Protein AF-A0A7T5ER15-F1 (afdb_monomer)

Structure (mmCIF, N/CA/C/O backbone):
data_AF-A0A7T5ER15-F1
#
_entry.id   AF-A0A7T5ER15-F1
#
loop_
_atom_site.group_PDB
_atom_site.id
_atom_site.type_symbol
_atom_site.label_atom_id
_atom_site.label_alt_id
_atom_site.label_comp_id
_atom_site.label_asym_id
_atom_site.label_entity_id
_atom_site.label_seq_id
_atom_site.pdbx_PDB_ins_code
_atom_site.Cartn_x
_atom_site.Cartn_y
_atom_site.Cartn_z
_atom_site.occupancy
_atom_site.B_iso_or_equiv
_atom_site.auth_seq_id
_atom_site.auth_comp_id
_atom_site.auth_asym_id
_atom_site.auth_atom_id
_atom_site.pdbx_PDB_model_num
ATOM 1 N N . MET A 1 1 ? -1.628 -11.037 5.724 1.00 83.88 1 MET A N 1
ATOM 2 C CA . MET A 1 1 ? -2.199 -9.677 5.805 1.00 83.88 1 MET A CA 1
ATOM 3 C C . MET A 1 1 ? -1.058 -8.707 6.031 1.00 83.88 1 MET A C 1
ATOM 5 O O . MET A 1 1 ? -0.320 -8.911 6.985 1.00 83.88 1 MET A O 1
ATOM 9 N N . LYS A 1 2 ? -0.864 -7.732 5.134 1.00 91.19 2 LYS A N 1
ATOM 10 C CA . LYS A 1 2 ? 0.158 -6.680 5.252 1.00 91.19 2 LYS A CA 1
ATOM 11 C C . LYS A 1 2 ? -0.552 -5.333 5.372 1.00 91.19 2 LYS A C 1
ATOM 13 O O . LYS A 1 2 ? -1.376 -5.001 4.521 1.00 91.19 2 LYS A O 1
ATOM 18 N N . THR A 1 3 ? -0.216 -4.587 6.416 1.00 93.69 3 THR A N 1
ATOM 19 C CA . THR A 1 3 ? -0.756 -3.253 6.684 1.00 93.69 3 THR A CA 1
ATOM 20 C C . THR A 1 3 ? 0.391 -2.258 6.641 1.00 93.69 3 THR A C 1
ATOM 22 O O . THR A 1 3 ? 1.403 -2.467 7.307 1.00 93.69 3 THR A O 1
ATOM 25 N N . LEU A 1 4 ? 0.253 -1.209 5.835 1.00 93.44 4 LEU A N 1
ATOM 26 C CA . LEU A 1 4 ? 1.197 -0.099 5.800 1.00 93.44 4 LEU A CA 1
ATOM 27 C C . LEU A 1 4 ? 0.660 1.009 6.697 1.00 93.44 4 LEU A C 1
ATOM 29 O O . LEU A 1 4 ? -0.419 1.544 6.440 1.00 93.44 4 LEU A O 1
ATOM 33 N N . THR A 1 5 ? 1.410 1.338 7.741 1.00 93.38 5 THR A N 1
ATOM 34 C CA . THR A 1 5 ? 1.078 2.447 8.631 1.00 93.38 5 THR A CA 1
ATOM 35 C C . THR A 1 5 ? 1.694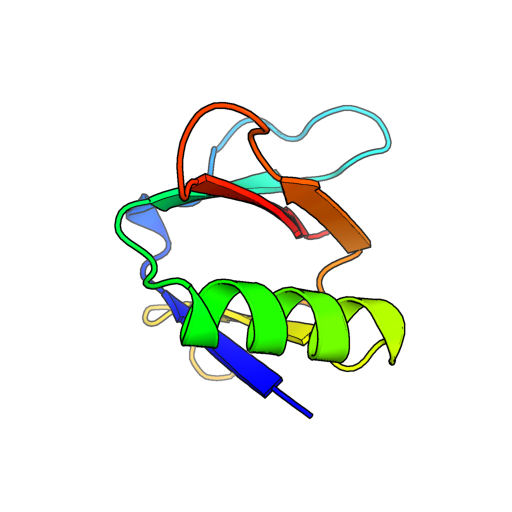 3.725 8.082 1.00 93.38 5 THR A C 1
ATOM 37 O O . THR A 1 5 ? 2.915 3.822 7.969 1.00 93.38 5 THR A O 1
ATOM 40 N N . ILE A 1 6 ? 0.860 4.694 7.717 1.00 92.25 6 ILE A N 1
ATOM 41 C CA . ILE A 1 6 ? 1.291 5.959 7.106 1.00 92.25 6 ILE A CA 1
ATOM 42 C C . ILE A 1 6 ? 0.556 7.132 7.751 1.00 92.25 6 ILE A C 1
ATOM 44 O O . ILE A 1 6 ? -0.514 6.953 8.317 1.00 92.25 6 ILE A O 1
ATOM 48 N N . SER A 1 7 ? 1.090 8.346 7.640 1.00 91.81 7 SER A N 1
ATOM 49 C CA . SER A 1 7 ? 0.331 9.537 8.040 1.00 91.81 7 SER A CA 1
ATOM 50 C C . SER A 1 7 ? -0.690 9.926 6.969 1.00 91.81 7 SER A C 1
ATOM 52 O O . SER A 1 7 ? -0.415 9.835 5.769 1.00 91.81 7 SER A O 1
ATOM 54 N N . ASN A 1 8 ? -1.852 10.411 7.405 1.00 89.62 8 ASN A N 1
ATOM 55 C CA . ASN A 1 8 ? -2.899 10.961 6.541 1.00 89.62 8 ASN A CA 1
ATOM 56 C C . ASN A 1 8 ? -2.403 12.162 5.704 1.00 89.62 8 ASN A C 1
ATOM 58 O O . ASN A 1 8 ? -2.960 12.463 4.657 1.00 89.62 8 ASN A O 1
ATOM 62 N N . GLN A 1 9 ? -1.286 12.806 6.064 1.00 90.19 9 GLN A N 1
ATOM 63 C CA . GLN A 1 9 ? -0.691 13.865 5.233 1.00 90.19 9 GLN A CA 1
ATOM 64 C C . GLN A 1 9 ? -0.311 13.405 3.810 1.00 90.19 9 GLN A C 1
ATOM 66 O O . GLN A 1 9 ? -0.211 14.231 2.906 1.00 90.19 9 GLN A O 1
ATOM 71 N N . TYR A 1 10 ? -0.079 12.101 3.613 1.00 88.25 10 TYR A N 1
ATOM 72 C CA . TYR A 1 10 ? 0.234 11.514 2.305 1.00 88.25 10 TYR A CA 1
ATOM 73 C C . TYR A 1 10 ? -1.019 11.17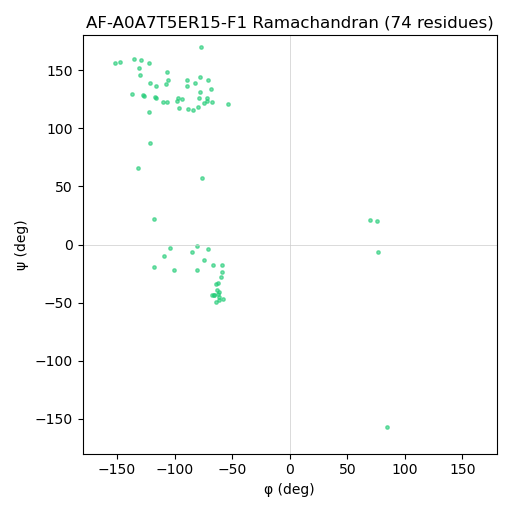0 1.488 1.00 88.25 10 TYR A C 1
ATOM 75 O O . TYR A 1 10 ? -0.909 10.763 0.329 1.00 88.25 10 TYR A O 1
ATOM 83 N N . LEU A 1 11 ? -2.207 11.302 2.082 1.00 91.38 11 LEU A N 1
ATOM 84 C CA . LEU A 1 11 ? -3.470 11.092 1.400 1.00 91.38 11 LEU A CA 1
ATOM 85 C C . LEU A 1 11 ? -3.751 12.280 0.485 1.00 91.38 11 LEU A C 1
ATOM 87 O O . LEU A 1 11 ? -3.867 13.424 0.923 1.00 91.38 11 LEU A O 1
ATOM 91 N N . ASN A 1 12 ? -3.920 12.003 -0.802 1.00 88.69 12 ASN A N 1
ATOM 92 C CA . ASN A 1 12 ? -4.424 13.002 -1.724 1.00 88.69 12 ASN A CA 1
ATOM 93 C C . ASN A 1 12 ? -5.891 13.310 -1.366 1.00 88.69 12 ASN A C 1
ATOM 95 O O . ASN A 1 12 ? -6.722 12.393 -1.382 1.00 88.69 12 ASN A O 1
ATOM 99 N N . PRO A 1 13 ? -6.244 14.577 -1.069 1.00 83.38 13 PRO A N 1
ATOM 100 C CA . PRO A 1 13 ? -7.614 14.949 -0.721 1.00 83.38 13 PRO A CA 1
ATOM 101 C C . PRO A 1 13 ? -8.589 14.784 -1.896 1.00 83.38 13 PRO A C 1
ATOM 103 O O . PRO A 1 13 ? -9.803 14.748 -1.696 1.00 83.38 13 PRO A O 1
ATOM 106 N N . VAL A 1 14 ? -8.081 14.687 -3.128 1.00 86.25 14 VAL A N 1
ATOM 107 C CA . VAL A 1 14 ? -8.901 14.477 -4.318 1.00 86.25 14 VAL A CA 1
ATOM 108 C C . VAL A 1 14 ? -9.287 13.004 -4.430 1.00 86.25 14 VAL A C 1
ATOM 110 O O . VAL A 1 14 ? -8.447 12.125 -4.618 1.00 86.25 14 VAL A O 1
ATOM 113 N N . CYS A 1 15 ? -10.591 12.740 -4.376 1.00 86.19 15 CYS A N 1
ATOM 114 C CA . CYS A 1 15 ? -11.150 11.434 -4.699 1.00 86.19 15 CYS A CA 1
ATOM 115 C C . CYS A 1 15 ? -11.337 11.321 -6.218 1.00 86.19 15 CYS A C 1
ATOM 117 O O . CYS A 1 15 ? -12.118 12.067 -6.814 1.00 86.19 15 CYS A O 1
ATOM 119 N N . LEU A 1 16 ? -10.618 10.396 -6.852 1.00 82.88 16 LEU A N 1
ATOM 120 C CA . LEU A 1 16 ? -10.725 10.152 -8.284 1.00 82.88 16 LEU A CA 1
ATOM 121 C C . LEU A 1 16 ? -11.986 9.326 -8.594 1.00 82.88 16 LEU A C 1
ATOM 123 O O . LEU A 1 16 ? -12.204 8.278 -7.967 1.00 82.88 16 LEU A O 1
ATOM 127 N N . PRO A 1 17 ? -12.808 9.738 -9.580 1.00 83.69 17 PRO A N 1
ATOM 128 C CA . PRO A 1 17 ? -14.005 9.000 -9.970 1.00 83.69 17 PRO A CA 1
ATOM 129 C C . PRO A 1 17 ? -13.692 7.535 -10.304 1.00 83.69 17 PRO A C 1
ATOM 131 O O . PRO A 1 17 ? -12.888 7.244 -11.184 1.00 83.69 17 PRO A O 1
ATOM 134 N N . GLY A 1 18 ? -14.322 6.604 -9.584 1.00 82.94 18 GLY A N 1
ATOM 135 C CA . GLY A 1 18 ? -14.146 5.160 -9.786 1.00 82.94 18 GLY A CA 1
ATOM 136 C C . GLY A 1 18 ? -12.849 4.555 -9.229 1.00 82.94 18 GLY A C 1
ATOM 137 O O . GLY A 1 18 ? -12.728 3.334 -9.229 1.00 82.94 18 GLY A O 1
ATOM 138 N N . MET A 1 19 ? -11.915 5.366 -8.721 1.00 82.31 19 MET A N 1
ATOM 139 C CA . MET A 1 19 ? -10.619 4.908 -8.195 1.00 82.31 19 MET A CA 1
ATOM 140 C C . MET A 1 19 ? -10.415 5.201 -6.707 1.00 82.31 19 MET A C 1
ATOM 142 O O . MET A 1 19 ? -9.590 4.541 -6.088 1.00 82.31 19 MET A O 1
ATOM 146 N N . GLY A 1 20 ? -11.172 6.130 -6.117 1.00 88.81 20 GLY A N 1
ATOM 147 C CA . GLY A 1 20 ? -11.056 6.469 -4.697 1.00 88.81 20 GLY A CA 1
ATOM 148 C C . GLY A 1 20 ? -9.952 7.489 -4.413 1.00 88.81 20 GLY A C 1
ATOM 149 O O . GLY A 1 20 ? -9.577 8.276 -5.283 1.00 88.81 20 GLY A O 1
ATOM 150 N N . ARG A 1 21 ? -9.456 7.504 -3.176 1.00 92.31 21 ARG A N 1
ATOM 151 C CA . ARG A 1 21 ? -8.381 8.402 -2.730 1.00 92.31 21 ARG A CA 1
ATOM 152 C C . ARG A 1 21 ? -7.027 7.742 -2.965 1.00 92.31 21 ARG A C 1
ATOM 154 O O . ARG A 1 21 ? -6.894 6.534 -2.780 1.00 92.31 21 ARG A O 1
ATOM 161 N N . SER A 1 22 ? -6.033 8.524 -3.373 1.00 93.94 22 SER A N 1
ATOM 162 C CA . SER A 1 22 ? -4.694 8.022 -3.690 1.00 93.94 22 SER A CA 1
ATOM 163 C C . SER A 1 22 ? -3.672 8.391 -2.623 1.00 93.94 22 SER A C 1
ATOM 165 O O . SER A 1 22 ? -3.741 9.470 -2.044 1.00 93.94 22 SER A O 1
ATOM 167 N N . ILE A 1 23 ? -2.681 7.534 -2.428 1.00 94.50 23 ILE A N 1
ATOM 168 C CA . ILE A 1 23 ? -1.533 7.738 -1.548 1.00 94.50 23 ILE A CA 1
ATOM 169 C C . ILE A 1 23 ? -0.282 7.480 -2.372 1.00 94.50 23 ILE A C 1
ATOM 171 O O . ILE A 1 23 ? -0.162 6.420 -2.988 1.00 94.50 23 ILE A O 1
ATOM 175 N N . GLU A 1 24 ? 0.659 8.415 -2.359 1.00 92.31 24 GLU A N 1
ATOM 176 C CA . GLU A 1 24 ? 1.961 8.229 -2.995 1.00 92.31 24 GLU A CA 1
ATOM 177 C C . GLU A 1 24 ? 3.003 7.803 -1.965 1.00 92.31 24 GLU A C 1
ATOM 179 O O . GLU A 1 24 ? 3.239 8.493 -0.975 1.00 92.31 24 GLU A O 1
ATOM 184 N N . LEU A 1 25 ? 3.639 6.660 -2.213 1.00 91.19 25 LEU A N 1
ATOM 185 C CA . LEU A 1 25 ? 4.761 6.163 -1.431 1.00 91.19 25 LEU A CA 1
ATOM 186 C C . LEU A 1 25 ? 6.024 6.261 -2.278 1.00 91.19 25 LEU A C 1
ATOM 188 O O . LEU A 1 25 ? 6.095 5.703 -3.375 1.00 91.19 25 LEU A O 1
ATOM 192 N N . SER A 1 26 ? 7.018 6.974 -1.762 1.00 89.00 26 SER A N 1
ATOM 193 C CA . SER A 1 26 ? 8.323 7.184 -2.388 1.00 89.00 26 SER A CA 1
ATOM 194 C C . SER A 1 26 ? 9.441 6.704 -1.472 1.00 89.00 26 SER A C 1
ATOM 196 O O . SER A 1 26 ? 9.276 6.710 -0.255 1.00 89.00 26 SER A O 1
ATOM 198 N N . GLY A 1 27 ? 10.599 6.376 -2.048 1.00 85.81 27 GLY A N 1
ATOM 199 C CA . GLY A 1 27 ? 11.772 5.972 -1.267 1.00 85.81 27 GLY A CA 1
ATOM 200 C C . GLY A 1 27 ? 11.678 4.551 -0.716 1.00 85.81 27 GLY A C 1
ATOM 201 O O . GLY A 1 27 ? 12.388 4.234 0.229 1.00 85.81 27 GLY A O 1
ATOM 202 N N . LEU A 1 28 ? 10.811 3.724 -1.307 1.00 87.12 28 LEU A N 1
ATOM 203 C CA . LEU A 1 28 ? 10.741 2.300 -1.010 1.00 87.12 28 LEU A CA 1
ATOM 204 C C . LEU A 1 28 ? 11.976 1.604 -1.578 1.00 87.12 28 LEU A C 1
ATOM 206 O O . LEU A 1 28 ? 12.416 1.922 -2.687 1.00 87.12 28 LEU A O 1
ATOM 210 N N . ASP A 1 29 ? 12.514 0.637 -0.852 1.00 89.38 29 ASP A N 1
ATOM 211 C CA . ASP A 1 29 ? 13.515 -0.256 -1.419 1.00 89.3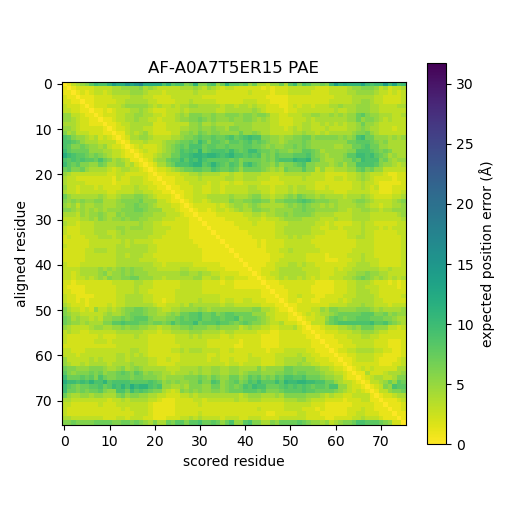8 29 ASP A CA 1
ATOM 212 C C . ASP A 1 29 ? 12.874 -1.329 -2.327 1.00 89.38 29 ASP A C 1
ATOM 214 O O . ASP A 1 29 ? 11.650 -1.484 -2.423 1.00 89.38 29 ASP A O 1
ATOM 218 N N . GLU A 1 30 ? 13.707 -2.064 -3.066 1.00 85.94 30 GLU A N 1
ATOM 219 C CA . GLU A 1 30 ? 13.229 -3.093 -3.996 1.00 85.94 30 GLU A CA 1
ATOM 220 C C . GLU A 1 30 ? 12.503 -4.243 -3.276 1.00 85.94 30 GLU A C 1
ATOM 222 O O . GLU A 1 30 ? 11.515 -4.772 -3.794 1.00 85.94 30 GLU A O 1
ATOM 227 N N . SER A 1 31 ? 12.937 -4.592 -2.062 1.00 89.50 31 SER A N 1
ATOM 228 C CA . SER A 1 31 ? 12.315 -5.642 -1.255 1.00 89.50 31 SER A CA 1
ATOM 229 C C . SER A 1 31 ? 10.917 -5.224 -0.795 1.00 89.50 31 SER A C 1
ATOM 231 O O . SER A 1 31 ? 9.969 -6.003 -0.895 1.00 89.50 31 SER A O 1
ATOM 233 N N . GLU A 1 32 ? 10.758 -3.981 -0.346 1.00 90.69 32 GLU A N 1
ATOM 234 C CA . GLU A 1 32 ? 9.481 -3.400 0.059 1.00 90.69 32 GLU A CA 1
ATOM 235 C C . GLU A 1 32 ? 8.497 -3.345 -1.112 1.00 90.69 32 GLU A C 1
ATOM 237 O O . GLU A 1 32 ? 7.324 -3.696 -0.962 1.00 90.69 32 GLU A O 1
ATOM 242 N N . LEU A 1 33 ? 8.967 -2.963 -2.303 1.00 88.44 33 LEU A N 1
ATOM 243 C CA . LEU A 1 33 ? 8.142 -2.947 -3.511 1.00 88.44 33 LEU A CA 1
ATOM 244 C C . LEU A 1 33 ? 7.621 -4.338 -3.875 1.00 88.44 33 LEU A C 1
ATOM 246 O O . LEU A 1 33 ? 6.437 -4.486 -4.200 1.00 88.44 33 LEU A O 1
ATOM 250 N N . ILE A 1 34 ? 8.486 -5.354 -3.830 1.00 90.56 34 ILE A N 1
ATOM 251 C CA . ILE A 1 34 ? 8.114 -6.748 -4.104 1.00 90.56 34 ILE A CA 1
ATOM 252 C C . ILE A 1 34 ? 7.062 -7.214 -3.097 1.00 90.56 34 ILE A C 1
ATOM 254 O O . ILE A 1 34 ? 6.011 -7.733 -3.488 1.00 90.56 34 ILE A O 1
ATOM 258 N N . ASP A 1 35 ? 7.299 -6.957 -1.816 1.00 92.06 35 ASP A N 1
ATOM 259 C CA . ASP A 1 35 ? 6.390 -7.301 -0.731 1.00 92.06 35 ASP A CA 1
ATOM 260 C C . ASP A 1 35 ? 5.003 -6.669 -0.892 1.00 92.06 35 ASP A C 1
ATOM 262 O O . ASP A 1 35 ? 3.978 -7.336 -0.715 1.00 92.06 35 ASP A O 1
ATOM 266 N N . ILE A 1 36 ? 4.952 -5.374 -1.214 1.00 92.88 36 ILE A N 1
ATOM 267 C CA . ILE A 1 36 ? 3.692 -4.647 -1.388 1.00 92.88 36 ILE A CA 1
ATOM 268 C C . ILE A 1 36 ? 2.928 -5.199 -2.595 1.00 92.88 36 ILE A C 1
ATOM 270 O O . ILE A 1 36 ? 1.725 -5.453 -2.497 1.00 92.88 36 ILE A O 1
ATOM 274 N N . ARG A 1 37 ? 3.614 -5.456 -3.716 1.00 91.38 37 ARG A N 1
ATOM 275 C CA . ARG A 1 37 ? 3.002 -6.061 -4.912 1.00 91.38 37 ARG A CA 1
ATOM 276 C C . ARG A 1 37 ? 2.455 -7.458 -4.626 1.00 91.38 37 ARG A C 1
ATOM 278 O O . ARG A 1 37 ? 1.351 -7.785 -5.068 1.00 91.38 37 ARG A O 1
ATOM 285 N N . HIS A 1 38 ? 3.183 -8.267 -3.861 1.00 94.19 38 HIS A N 1
ATOM 286 C CA . HIS A 1 38 ? 2.735 -9.598 -3.460 1.00 94.19 38 HIS A CA 1
ATOM 287 C C . HIS A 1 38 ? 1.505 -9.533 -2.534 1.00 94.19 38 HIS A C 1
ATOM 289 O O . HIS A 1 38 ? 0.516 -10.245 -2.740 1.00 94.19 38 HIS A O 1
ATOM 295 N N . ALA A 1 39 ? 1.507 -8.624 -1.554 1.00 94.56 39 ALA A N 1
ATOM 296 C CA . ALA A 1 39 ? 0.361 -8.393 -0.674 1.00 94.56 39 ALA A CA 1
ATOM 297 C C . ALA A 1 39 ? -0.877 -7.888 -1.437 1.00 94.56 39 ALA A C 1
ATOM 299 O O . ALA A 1 39 ? -1.995 -8.325 -1.158 1.00 94.56 39 ALA A O 1
ATOM 300 N N . TYR A 1 40 ? -0.691 -7.005 -2.422 1.00 94.81 40 TYR A N 1
ATOM 301 C CA . TYR A 1 40 ? -1.774 -6.529 -3.284 1.00 94.81 40 TYR A CA 1
ATOM 302 C C . TYR A 1 40 ? -2.369 -7.667 -4.121 1.00 94.81 40 TYR A C 1
ATOM 304 O O . TYR A 1 40 ? -3.580 -7.880 -4.102 1.00 94.81 40 TYR A O 1
ATOM 312 N N . THR A 1 41 ? -1.517 -8.453 -4.786 1.00 93.88 41 THR A N 1
ATOM 313 C CA . THR A 1 41 ? -1.939 -9.569 -5.654 1.00 93.88 41 THR A CA 1
ATOM 314 C C . THR A 1 41 ? -2.692 -10.655 -4.878 1.00 93.88 41 THR A C 1
ATOM 316 O O . THR A 1 41 ? -3.632 -11.253 -5.393 1.00 93.88 41 THR A O 1
ATOM 319 N N . SER A 1 42 ? -2.329 -10.877 -3.612 1.00 94.25 42 SER A N 1
ATOM 320 C CA . SER A 1 42 ? -3.034 -11.798 -2.708 1.00 94.25 42 SER A CA 1
ATOM 321 C C . SER A 1 42 ? -4.306 -11.207 -2.080 1.00 94.25 42 SER A C 1
ATOM 323 O O . SER A 1 42 ? -4.997 -11.896 -1.330 1.00 94.25 42 SER A O 1
ATOM 325 N N . GLY A 1 43 ? -4.643 -9.945 -2.369 1.00 92.00 43 GLY A N 1
ATOM 326 C CA . GLY A 1 43 ? -5.817 -9.263 -1.821 1.00 92.00 43 GLY A CA 1
ATOM 327 C C . GLY A 1 43 ? -5.708 -8.953 -0.327 1.00 92.00 43 GLY A C 1
ATOM 328 O O . GLY A 1 43 ? -6.729 -8.771 0.336 1.00 92.00 43 GLY A O 1
ATOM 329 N N . GLN A 1 44 ? -4.487 -8.909 0.208 1.00 95.38 44 GLN A N 1
ATOM 330 C CA . GLN A 1 44 ? -4.202 -8.778 1.634 1.00 95.38 44 GLN A CA 1
ATOM 331 C C . GLN A 1 44 ? -3.429 -7.498 1.993 1.00 95.38 44 GLN A C 1
ATOM 333 O O . GLN A 1 44 ? -2.779 -7.469 3.041 1.00 95.38 44 GLN A O 1
ATOM 338 N N . LEU A 1 45 ? -3.481 -6.469 1.141 1.00 96.38 45 LEU A N 1
ATOM 339 C CA . LEU A 1 45 ? -2.833 -5.174 1.358 1.00 96.38 45 LEU A CA 1
ATOM 340 C C . LEU A 1 45 ? -3.815 -4.137 1.924 1.00 96.38 45 LEU A C 1
ATOM 342 O O . LEU A 1 45 ? -4.863 -3.870 1.329 1.00 96.38 45 LEU A O 1
ATOM 346 N N . TYR A 1 46 ? -3.436 -3.535 3.048 1.00 96.00 46 TYR A N 1
ATOM 347 C CA . TYR A 1 46 ? -4.206 -2.517 3.758 1.00 96.00 46 TYR A CA 1
ATOM 348 C C . TYR A 1 46 ? -3.330 -1.306 4.085 1.00 96.00 46 TYR A C 1
ATOM 350 O O . TYR A 1 46 ? -2.117 -1.427 4.256 1.00 96.00 46 TYR A O 1
ATOM 358 N N . ILE A 1 47 ? -3.961 -0.145 4.187 1.00 95.19 47 ILE A N 1
ATOM 359 C CA . ILE A 1 47 ? -3.399 1.097 4.703 1.00 95.19 47 ILE A CA 1
ATOM 360 C C . ILE A 1 47 ? -4.018 1.362 6.060 1.00 95.19 47 ILE A C 1
ATOM 362 O O . ILE A 1 47 ? -5.220 1.203 6.227 1.00 95.19 47 ILE A O 1
ATOM 366 N N . GLN A 1 48 ? -3.213 1.798 7.011 1.00 95.25 48 GLN A N 1
ATOM 367 C CA . GLN A 1 48 ? -3.690 2.289 8.288 1.00 95.25 48 GLN A CA 1
ATOM 368 C C . GLN A 1 48 ? -3.096 3.664 8.527 1.00 95.25 48 GLN A C 1
ATOM 370 O O . GLN A 1 48 ? -1.881 3.841 8.419 1.00 95.25 48 GLN A O 1
ATOM 375 N N . PHE A 1 49 ? -3.949 4.635 8.830 1.00 94.38 49 PHE A N 1
ATOM 376 C CA . PHE A 1 49 ? -3.472 5.970 9.140 1.00 94.38 49 PHE A CA 1
ATOM 377 C C . PHE A 1 49 ? -3.024 6.045 10.596 1.00 94.38 49 PHE A C 1
ATOM 379 O O . PHE A 1 49 ? -3.676 5.499 11.483 1.00 94.38 49 PHE A O 1
ATOM 386 N N . THR A 1 50 ? -1.907 6.720 10.857 1.00 93.75 50 THR A N 1
ATOM 387 C CA . THR A 1 50 ? -1.414 6.933 12.230 1.00 93.75 50 THR A CA 1
ATOM 388 C C . THR A 1 50 ? -2.408 7.696 13.103 1.00 93.75 50 THR A C 1
ATOM 390 O O . THR A 1 50 ? -2.433 7.526 14.317 1.00 93.75 50 THR A O 1
ATOM 393 N N . GLU A 1 51 ? -3.226 8.531 12.472 1.00 92.75 51 GLU A N 1
ATOM 394 C CA . GLU A 1 51 ? -4.255 9.364 13.076 1.00 92.75 51 GLU A CA 1
ATOM 395 C C . GLU A 1 51 ? -5.546 8.574 13.360 1.00 92.75 51 GLU A C 1
ATOM 397 O O . GLU A 1 51 ? -6.320 8.963 14.230 1.00 92.75 51 GLU A O 1
ATOM 402 N N . GLU A 1 52 ? -5.752 7.451 12.663 1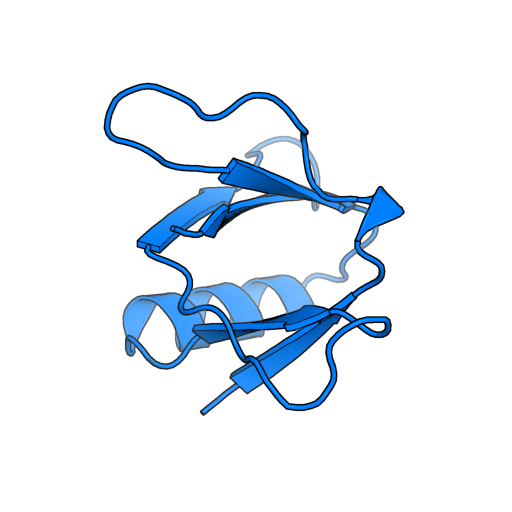.00 90.75 52 GLU A N 1
ATOM 403 C CA . GLU A 1 52 ? -6.944 6.593 12.736 1.00 90.75 52 GLU A CA 1
ATOM 404 C C . GLU A 1 52 ? -6.516 5.111 12.885 1.00 90.75 52 GLU A C 1
ATOM 406 O O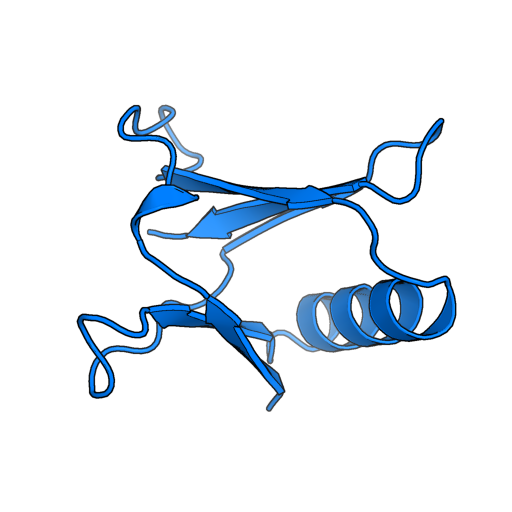 . GLU A 1 52 ? -6.724 4.284 11.992 1.00 90.75 52 GLU A O 1
ATOM 411 N N . PRO A 1 53 ? -5.877 4.736 14.013 1.00 87.62 53 PRO A N 1
ATOM 412 C CA . PRO A 1 53 ? -5.252 3.422 14.194 1.00 87.62 53 PRO A CA 1
ATOM 413 C C . PRO A 1 53 ? -6.248 2.263 14.339 1.00 87.62 53 PRO A C 1
ATOM 415 O O . PRO A 1 53 ? -5.826 1.113 14.400 1.00 87.62 53 PRO A O 1
ATOM 418 N N . ASP A 1 54 ? -7.551 2.527 14.373 1.00 92.12 54 ASP A N 1
ATOM 419 C CA . ASP A 1 54 ? -8.589 1.495 14.462 1.00 92.12 54 ASP A CA 1
ATOM 420 C C . ASP A 1 54 ? -9.300 1.251 13.117 1.00 92.12 54 ASP A C 1
ATOM 422 O O . ASP A 1 54 ? -10.119 0.338 13.010 1.00 92.12 54 ASP A O 1
ATOM 426 N N . GLU A 1 55 ? -8.959 2.015 12.068 1.00 91.31 55 GLU A N 1
ATOM 427 C CA . GLU A 1 55 ? -9.628 1.956 10.763 1.00 91.31 55 GLU A CA 1
ATOM 428 C C . GLU A 1 55 ? -8.646 1.617 9.623 1.00 91.31 55 GLU A C 1
ATOM 430 O O . GLU A 1 55 ? -8.068 2.493 8.979 1.00 91.31 55 GLU A O 1
ATOM 435 N N . PRO A 1 56 ? -8.403 0.320 9.346 1.00 93.12 56 PRO A N 1
ATOM 436 C CA . PRO A 1 56 ? -7.598 -0.081 8.203 1.00 93.12 56 PRO A CA 1
ATOM 43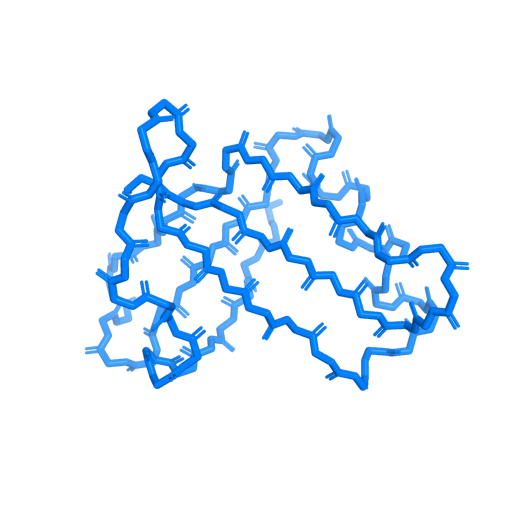7 C C . PRO A 1 56 ? -8.405 -0.009 6.897 1.00 93.12 56 PRO A C 1
ATOM 439 O O . PRO A 1 56 ? -9.435 -0.664 6.728 1.00 93.12 56 PRO A O 1
ATOM 442 N N . HIS A 1 57 ? -7.874 0.704 5.910 1.00 93.19 57 HIS A N 1
ATOM 443 C CA . HIS A 1 57 ? -8.436 0.818 4.570 1.00 93.19 57 HIS A CA 1
ATOM 444 C C . HIS A 1 57 ? -7.828 -0.219 3.630 1.00 93.19 57 HIS A C 1
ATOM 446 O O . HIS A 1 57 ? -6.616 -0.283 3.429 1.00 93.19 57 HIS A O 1
ATOM 452 N N . ARG A 1 58 ? -8.669 -1.030 2.988 1.00 94.12 58 ARG A N 1
ATOM 453 C CA . ARG A 1 58 ? -8.198 -1.977 1.972 1.00 94.12 58 ARG A CA 1
ATOM 454 C C . ARG A 1 58 ? -7.713 -1.231 0.730 1.00 94.12 58 ARG A C 1
ATOM 456 O O . ARG A 1 58 ? -8.426 -0.377 0.202 1.00 94.12 58 ARG A O 1
ATOM 463 N N . VAL A 1 59 ? -6.549 -1.620 0.211 1.00 94.81 59 VAL A N 1
ATOM 464 C CA . VAL A 1 59 ? -6.072 -1.122 -1.083 1.00 94.81 59 VAL A CA 1
ATOM 465 C C . VAL A 1 59 ? -6.903 -1.741 -2.204 1.00 94.81 59 VAL A C 1
ATOM 467 O O . VAL A 1 59 ? -6.993 -2.964 -2.327 1.00 94.81 59 VAL A O 1
ATOM 470 N N . ILE A 1 60 ? -7.514 -0.884 -3.019 1.00 93.44 60 ILE A N 1
ATOM 471 C CA . ILE A 1 60 ? -8.384 -1.263 -4.139 1.00 93.44 60 ILE A CA 1
ATOM 472 C C . ILE A 1 60 ? -7.675 -1.198 -5.489 1.00 93.44 60 ILE A C 1
ATOM 474 O O . ILE A 1 60 ? -8.108 -1.863 -6.425 1.00 93.44 60 ILE A O 1
ATOM 478 N N . ASN A 1 61 ? -6.593 -0.424 -5.596 1.00 93.12 61 ASN A N 1
ATOM 479 C CA . ASN A 1 61 ? -5.756 -0.390 -6.787 1.00 93.12 61 ASN A CA 1
ATOM 480 C C . ASN A 1 61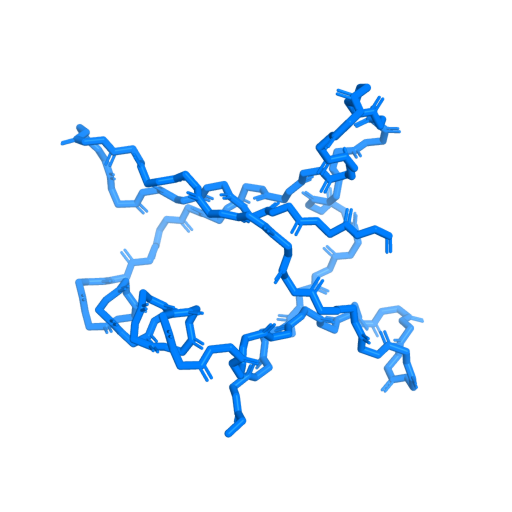 ? -4.310 -0.021 -6.433 1.00 93.12 61 ASN A C 1
ATOM 482 O O . ASN A 1 61 ? -4.053 0.628 -5.417 1.00 93.12 61 ASN A O 1
ATOM 486 N N . LEU A 1 62 ? -3.374 -0.417 -7.291 1.00 93.31 62 LEU A N 1
ATOM 487 C CA . LEU A 1 62 ? -1.952 -0.124 -7.168 1.00 93.31 62 LEU A CA 1
ATOM 488 C C . LEU A 1 62 ? -1.406 0.275 -8.534 1.00 93.31 62 LEU A C 1
ATOM 490 O O . LEU A 1 62 ? -1.563 -0.455 -9.511 1.00 93.31 62 LEU A O 1
ATOM 494 N N . TRP A 1 63 ? -0.697 1.399 -8.582 1.00 91.62 63 TRP A N 1
ATOM 495 C CA . TRP A 1 63 ? 0.061 1.827 -9.747 1.00 91.62 63 TRP A CA 1
ATOM 496 C C . TRP A 1 63 ? 1.527 2.005 -9.363 1.00 91.62 63 TRP A C 1
ATOM 498 O O . TRP A 1 63 ? 1.868 2.864 -8.561 1.00 91.62 63 TRP A O 1
ATOM 508 N N . ALA A 1 64 ? 2.411 1.181 -9.921 1.00 87.81 64 ALA A N 1
ATOM 509 C CA . ALA A 1 64 ? 3.847 1.370 -9.762 1.00 87.81 64 ALA A CA 1
ATOM 510 C C . ALA A 1 64 ? 4.406 2.281 -10.862 1.00 87.81 64 ALA A C 1
ATOM 512 O O . ALA A 1 64 ? 4.085 2.097 -12.039 1.00 87.81 64 ALA A O 1
ATOM 513 N N . ASN A 1 65 ? 5.277 3.216 -10.488 1.00 84.38 65 ASN A N 1
ATOM 514 C CA . ASN A 1 65 ? 6.040 4.001 -11.446 1.00 84.38 65 ASN A CA 1
ATOM 515 C C . ASN A 1 65 ? 7.115 3.098 -12.097 1.00 84.38 65 ASN A C 1
ATOM 517 O O . ASN A 1 65 ? 7.884 2.460 -11.379 1.00 84.38 65 ASN A O 1
ATOM 521 N N . PRO A 1 66 ? 7.187 2.992 -13.437 1.00 80.38 66 PRO A N 1
ATOM 522 C CA . PRO A 1 66 ? 8.201 2.173 -14.105 1.00 80.38 66 PRO A CA 1
ATOM 523 C C . PRO A 1 66 ? 9.607 2.799 -14.093 1.00 80.38 66 PRO A C 1
ATOM 525 O O . PRO A 1 66 ? 10.574 2.113 -14.413 1.00 80.38 66 PRO A O 1
ATOM 528 N N . HIS A 1 67 ? 9.731 4.085 -13.751 1.00 81.50 67 HIS A N 1
ATOM 529 C CA . HIS A 1 67 ? 10.984 4.844 -13.819 1.00 81.50 67 HIS A CA 1
ATOM 530 C C . HIS A 1 67 ? 11.580 5.188 -12.448 1.00 81.50 67 HIS A C 1
ATOM 532 O O . HIS A 1 67 ? 12.707 5.675 -12.382 1.00 81.50 67 HIS A O 1
ATOM 538 N N . SER A 1 68 ? 10.847 4.959 -11.359 1.00 80.44 68 SER A N 1
ATOM 539 C CA . SER A 1 68 ? 11.298 5.247 -9.997 1.00 80.44 68 SER A CA 1
ATOM 540 C C . SER A 1 68 ? 10.709 4.239 -9.004 1.00 80.44 68 SER A C 1
ATOM 542 O O . SER A 1 68 ? 9.661 3.652 -9.280 1.00 80.44 68 SER A O 1
ATOM 544 N N . PRO A 1 69 ? 11.338 4.035 -7.831 1.00 82.00 69 PRO A N 1
ATOM 545 C CA . PRO A 1 69 ? 10.795 3.201 -6.760 1.00 82.00 69 PRO A CA 1
ATOM 546 C C . PRO A 1 69 ? 9.671 3.938 -6.009 1.00 82.00 69 PRO A C 1
ATOM 548 O O . PRO A 1 69 ? 9.730 4.195 -4.806 1.00 82.00 69 PRO A O 1
ATOM 551 N N . GLN A 1 70 ? 8.655 4.342 -6.764 1.00 88.38 70 GLN A N 1
ATOM 552 C CA . GLN A 1 70 ? 7.469 5.032 -6.291 1.00 88.38 70 GLN A CA 1
ATOM 553 C C . GLN A 1 70 ? 6.246 4.199 -6.653 1.00 88.38 70 GLN A C 1
ATOM 555 O O . GLN A 1 70 ? 6.146 3.655 -7.758 1.00 88.38 70 GLN A O 1
ATOM 560 N N . ILE A 1 71 ? 5.296 4.122 -5.728 1.00 92.94 71 ILE A N 1
ATOM 561 C CA . ILE A 1 71 ? 3.997 3.511 -5.987 1.00 92.94 71 ILE A CA 1
ATOM 562 C C . ILE A 1 71 ? 2.884 4.438 -5.530 1.00 92.94 71 ILE A C 1
ATOM 564 O O . ILE A 1 71 ? 2.994 5.120 -4.514 1.00 92.94 71 ILE A O 1
ATOM 568 N N . THR A 1 72 ? 1.787 4.409 -6.266 1.00 93.50 72 THR A N 1
ATOM 569 C CA . THR A 1 72 ? 0.531 5.036 -5.892 1.00 93.50 72 THR A CA 1
ATOM 570 C C . THR A 1 72 ? -0.447 3.943 -5.493 1.00 93.50 72 THR A C 1
ATOM 572 O O . THR A 1 72 ? -0.730 3.026 -6.268 1.00 93.50 72 THR A O 1
ATOM 575 N N . LEU A 1 73 ? -0.956 4.026 -4.272 1.00 94.56 73 LEU A N 1
ATOM 576 C CA . LEU A 1 73 ? -1.963 3.123 -3.730 1.00 94.56 73 LEU A CA 1
ATOM 577 C C . LEU A 1 73 ? -3.304 3.837 -3.690 1.00 94.56 73 LEU A C 1
ATOM 579 O O . LEU A 1 73 ? -3.367 5.018 -3.367 1.00 94.56 73 LEU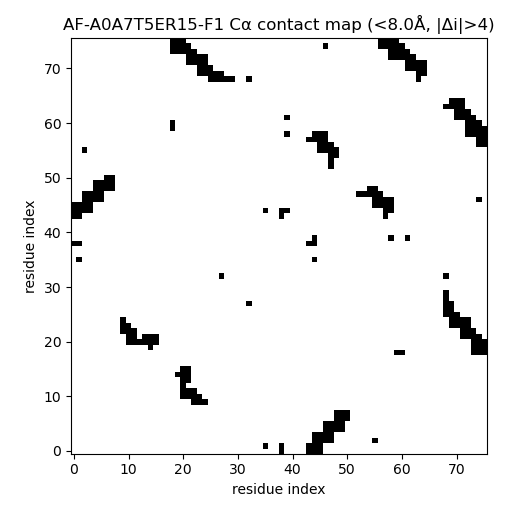 A O 1
ATOM 583 N N . PHE A 1 74 ? -4.376 3.120 -3.997 1.00 94.69 74 PHE A N 1
ATOM 584 C CA . PHE A 1 74 ? -5.724 3.670 -3.980 1.00 94.69 74 PHE A CA 1
ATOM 585 C C . PHE A 1 74 ? -6.571 2.968 -2.928 1.00 94.69 74 PHE A C 1
ATOM 587 O O . PHE A 1 74 ? -6.543 1.738 -2.830 1.00 94.69 74 PHE A O 1
ATOM 594 N N . ILE A 1 75 ? -7.339 3.746 -2.170 1.00 93.38 75 ILE A N 1
ATOM 595 C CA . ILE A 1 75 ? -8.253 3.286 -1.117 1.00 93.38 75 ILE A CA 1
ATOM 596 C C . ILE A 1 75 ? -9.647 3.893 -1.318 1.00 93.38 75 ILE A C 1
ATOM 598 O O . ILE A 1 75 ? -9.795 4.927 -1.973 1.00 93.38 75 ILE A O 1
ATOM 602 N N . LYS A 1 76 ? -10.674 3.259 -0.746 1.00 85.44 76 LYS A N 1
ATOM 603 C CA . LYS A 1 76 ? -12.037 3.806 -0.692 1.00 85.44 76 LYS A CA 1
ATOM 604 C C . LYS A 1 76 ? -12.261 4.480 0.660 1.00 85.44 76 LYS A C 1
ATOM 606 O O . LYS A 1 76 ? -12.036 3.795 1.675 1.00 85.44 76 LYS A O 1
#

Sequence (76 aa):
MKTLTISNQYLNPVCLPGMGRSIELSGLDESELIDIRHAYTSGQLYIQFTEEPDEPHRVINLWANPHSPQITL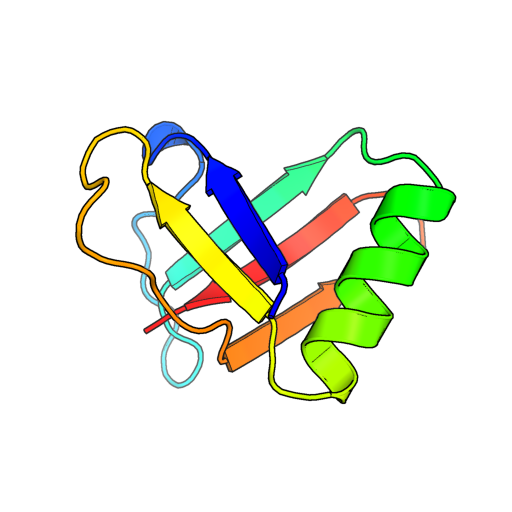FIK

Radius of gyration: 11.66 Å; Cα contacts (8 Å, |Δi|>4): 141; chains: 1; bounding box: 28×27×29 Å

pLDDT: mean 90.42, std 4.17, range [80.38, 96.38]

Nearest PDB structures (foldseek):
  5vt1-assembly1_A  TM=4.997E-01  e=6.159E-01  Homo sapiens
  6kz0-assembly4_J  TM=6.896E-01  e=3.461E+00  rhinovirus B14
  4q2k-assembly1_A  TM=7.942E-01  e=4.470E+00  Bos taurus
  5j44-assembly2_B  TM=7.814E-01  e=7.455E+00  Shigella flexneri
  5uvn-assembly1_D  TM=4.756E-01  e=8.472E+00  Escherichia coli K-12

Solvent-accessible surface area (backbone atoms only — not comparable to full-atom values): 4361 Å² total; per-residue (Å²): 124,45,72,49,79,41,60,63,86,48,47,45,89,63,65,44,91,96,56,31,31,40,32,69,46,70,84,52,53,73,67,56,52,51,51,51,52,52,26,47,78,71,73,31,29,30,38,27,32,70,89,42,80,88,55,71,36,54,56,77,46,78,47,71,48,94,88,49,64,31,37,38,40,14,27,118

Mean predicted aligned error: 3.69 Å

Foldseek 3Di:
DDEAEEACVQWDPDQDVPFGIKGKDAPDDPVRLVVQVVCVVVQNYWYAHPVHNPDIWGFPDKDADPVHRMIMTTTD

Secondary structure (DSSP, 8-state):
-EEEEE-GGGEEEEEETTTEEEEEEES--HHHHHHHHHHHHTT-EEEEETTEEEEEEEEEEEEE-SSSSEEEEEE-